Protein AF-A0AA50E009-F1 (afdb_monomer_lite)

Sequence (138 aa):
MLYPGGCGVAPDAVQAEARLFLPLSLEFLDSYTLPKQAIEDLPVGGISDLTYDRQRDVYYAVTDDRRSPRFYTMHLTIVPGQEGIGIAKAEIVGMTRLRTSGGETYDPQLLDPEGIALSPRQTLFISSEGVLSSQSPL

Radius of gyration: 26.04 Å; chains: 1; bounding box: 96×38×57 Å

Structure (mmCIF, N/CA/C/O backbone):
data_AF-A0AA50E009-F1
#
_entry.id   AF-A0AA50E009-F1
#
loop_
_atom_site.group_PDB
_atom_site.id
_atom_site.type_symbol
_atom_site.label_atom_id
_atom_site.label_alt_id
_atom_site.label_comp_id
_atom_site.label_asym_id
_atom_site.label_entity_id
_atom_site.label_seq_id
_atom_site.pdbx_PDB_ins_code
_atom_site.Cartn_x
_atom_site.Cartn_y
_atom_site.Cartn_z
_atom_site.occupancy
_atom_site.B_iso_or_equiv
_atom_site.auth_seq_id
_atom_site.auth_comp_id
_atom_site.auth_asym_id
_atom_site.auth_atom_id
_atom_site.pdbx_PDB_model_num
ATOM 1 N N . MET A 1 1 ? 78.676 -22.598 19.794 1.00 42.84 1 MET A N 1
ATOM 2 C CA . MET A 1 1 ? 77.729 -21.556 19.350 1.00 42.84 1 MET A CA 1
ATOM 3 C C . MET A 1 1 ? 76.967 -22.128 18.164 1.00 42.84 1 MET A C 1
ATOM 5 O O . MET A 1 1 ? 77.548 -22.268 17.100 1.00 42.84 1 MET A O 1
ATOM 9 N N . LEU A 1 2 ? 75.732 -22.579 18.388 1.00 34.97 2 LEU A N 1
ATOM 10 C CA . LEU A 1 2 ? 74.837 -23.136 17.370 1.00 34.97 2 LEU A CA 1
ATOM 11 C C . LEU A 1 2 ? 73.450 -22.536 17.636 1.00 34.97 2 LEU A C 1
ATOM 13 O O . LEU A 1 2 ? 72.905 -22.739 18.718 1.00 34.97 2 LEU A O 1
ATOM 17 N N . TYR A 1 3 ? 72.921 -21.773 16.683 1.00 39.34 3 TYR A N 1
ATOM 18 C CA . TYR A 1 3 ? 71.545 -21.277 16.688 1.00 39.34 3 TYR A CA 1
ATOM 19 C C . TYR A 1 3 ? 70.704 -22.196 15.795 1.00 39.34 3 TYR A C 1
ATOM 21 O O . TYR A 1 3 ? 70.990 -22.260 14.598 1.00 39.34 3 TYR A O 1
ATOM 29 N N . PRO A 1 4 ? 69.661 -22.875 16.298 1.00 45.50 4 PRO A N 1
ATOM 30 C CA . PRO A 1 4 ? 68.600 -23.362 15.440 1.00 45.50 4 PRO A CA 1
ATOM 31 C C . PRO A 1 4 ? 67.559 -22.246 15.298 1.00 45.50 4 PRO A C 1
ATOM 33 O O . PRO A 1 4 ? 66.864 -21.890 16.249 1.00 45.50 4 PRO A O 1
ATOM 36 N N . GLY A 1 5 ? 67.491 -21.662 14.102 1.00 46.62 5 GLY A N 1
ATOM 37 C CA . GLY A 1 5 ? 66.423 -20.752 13.707 1.00 46.62 5 GLY A CA 1
ATOM 38 C C . GLY A 1 5 ? 65.109 -21.516 13.576 1.00 46.62 5 GLY A C 1
ATOM 39 O O . GLY A 1 5 ? 64.949 -22.331 12.671 1.00 46.62 5 GLY A O 1
ATOM 40 N N . GLY A 1 6 ? 64.170 -21.250 14.482 1.00 43.12 6 GLY A N 1
ATOM 41 C CA . GLY A 1 6 ? 62.774 -21.638 14.322 1.00 43.12 6 GLY A CA 1
ATOM 42 C C . GLY A 1 6 ? 62.058 -20.584 13.486 1.00 43.12 6 GLY A C 1
ATOM 43 O O . GLY A 1 6 ? 61.791 -19.488 13.971 1.00 43.12 6 GLY A O 1
ATOM 44 N N . CYS A 1 7 ? 61.763 -20.902 12.227 1.00 47.38 7 CYS A N 1
ATOM 45 C CA . CYS A 1 7 ? 60.870 -20.101 11.398 1.00 47.38 7 CYS A CA 1
ATOM 46 C C . CYS A 1 7 ? 59.433 -20.399 11.852 1.00 47.38 7 CYS A C 1
ATOM 48 O O . CYS A 1 7 ? 58.813 -21.364 11.410 1.00 47.38 7 CYS A O 1
ATOM 50 N N . GLY A 1 8 ? 58.940 -19.629 12.821 1.00 46.69 8 GLY A N 1
ATOM 51 C CA . GLY A 1 8 ? 57.530 -19.637 13.185 1.00 46.69 8 GLY A CA 1
ATOM 52 C C . GLY A 1 8 ? 56.746 -18.932 12.089 1.00 46.69 8 GLY A C 1
ATOM 53 O O . GLY A 1 8 ? 56.732 -17.705 12.041 1.00 46.69 8 GLY A O 1
ATOM 54 N N . VAL A 1 9 ? 56.117 -19.695 11.198 1.00 54.75 9 VAL A N 1
ATOM 55 C CA . VAL A 1 9 ? 55.029 -19.175 10.366 1.00 54.75 9 VAL A CA 1
ATOM 56 C C . VAL A 1 9 ? 53.913 -18.817 11.340 1.00 54.75 9 VAL A C 1
ATOM 58 O O . VAL A 1 9 ? 53.290 -19.703 11.929 1.00 54.75 9 VAL A O 1
ATOM 61 N N . ALA A 1 10 ? 53.727 -17.522 11.597 1.00 58.09 10 ALA A N 1
ATOM 62 C CA . ALA A 1 10 ? 52.510 -17.058 12.240 1.00 58.09 10 ALA A CA 1
ATOM 63 C C . ALA A 1 10 ? 51.342 -17.579 11.387 1.00 58.09 10 ALA A C 1
ATOM 65 O O . ALA A 1 10 ? 51.428 -17.472 10.161 1.00 58.09 10 ALA A O 1
ATOM 66 N N . PRO A 1 11 ? 50.296 -18.185 11.976 1.00 54.22 11 PRO A N 1
ATOM 67 C CA . PRO A 1 11 ? 49.106 -18.480 11.199 1.00 54.22 11 PRO A CA 1
ATOM 68 C C . PRO A 1 11 ? 48.651 -17.156 10.593 1.00 54.22 11 PRO A C 1
ATOM 70 O O . PRO A 1 11 ? 48.516 -16.172 11.327 1.00 54.22 11 PRO A O 1
ATOM 73 N N . ASP A 1 12 ? 48.491 -17.125 9.267 1.00 56.31 12 ASP A N 1
ATOM 74 C CA . ASP A 1 12 ? 47.867 -16.001 8.582 1.00 56.31 12 ASP A CA 1
ATOM 75 C C . ASP A 1 12 ? 46.616 -15.662 9.380 1.00 56.31 12 ASP A C 1
ATOM 77 O O . ASP A 1 12 ? 45.743 -16.515 9.574 1.00 56.31 12 ASP A O 1
ATOM 81 N N . ALA A 1 13 ? 46.583 -14.456 9.947 1.00 58.25 13 ALA A N 1
ATOM 82 C CA . ALA A 1 13 ? 45.397 -13.974 10.618 1.00 58.25 13 ALA A CA 1
ATOM 83 C C . ALA A 1 13 ? 44.302 -14.036 9.559 1.00 58.25 13 ALA A C 1
ATOM 85 O O . ALA A 1 13 ? 44.323 -13.246 8.614 1.00 58.25 13 ALA A O 1
ATOM 86 N N . VAL A 1 14 ? 43.416 -15.031 9.668 1.00 57.31 14 VAL A N 1
ATOM 87 C CA . VAL A 1 14 ? 42.241 -15.140 8.814 1.00 57.31 14 VAL A CA 1
ATOM 88 C C . VAL A 1 14 ? 41.461 -13.874 9.094 1.00 57.31 14 VAL A C 1
ATOM 90 O O . VAL A 1 14 ? 40.808 -13.722 10.125 1.00 57.31 14 VAL A O 1
ATOM 93 N N . GLN A 1 15 ? 41.667 -12.924 8.195 1.00 58.91 15 GLN A N 1
ATOM 94 C CA . GLN A 1 15 ? 40.991 -11.659 8.113 1.00 58.91 15 GLN A CA 1
ATOM 95 C C . GLN A 1 15 ? 39.505 -11.962 8.268 1.00 58.91 15 GLN A C 1
ATOM 97 O O . GLN A 1 15 ? 38.947 -12.785 7.535 1.00 58.91 15 GLN A O 1
ATOM 102 N N . ALA A 1 16 ? 38.868 -11.355 9.274 1.00 53.66 16 ALA A N 1
ATOM 103 C CA . ALA A 1 16 ? 37.441 -11.525 9.508 1.00 53.66 16 ALA A CA 1
ATOM 104 C C . ALA A 1 16 ? 36.647 -11.181 8.237 1.00 53.66 16 ALA A C 1
ATOM 106 O O . ALA A 1 16 ? 35.496 -11.546 8.127 1.00 53.66 16 ALA A O 1
ATOM 107 N N . GLU A 1 17 ? 37.249 -10.501 7.261 1.00 52.31 17 GLU A N 1
ATOM 108 C CA . GLU A 1 17 ? 36.779 -10.247 5.899 1.00 52.31 17 GLU A CA 1
ATOM 109 C C . GLU A 1 17 ? 36.438 -11.514 5.089 1.00 52.31 17 GLU A C 1
ATOM 111 O O . GLU A 1 17 ? 35.629 -11.419 4.174 1.00 52.31 17 GLU A O 1
ATOM 116 N N . ALA A 1 18 ? 36.909 -12.711 5.470 1.00 55.28 18 ALA A N 1
ATOM 117 C CA . ALA A 1 18 ? 36.359 -13.990 4.983 1.00 55.28 18 ALA A CA 1
ATOM 118 C C . ALA A 1 18 ? 34.947 -14.302 5.556 1.00 55.28 18 ALA A C 1
ATOM 120 O O . ALA A 1 18 ? 34.471 -15.438 5.525 1.00 55.28 18 ALA A O 1
ATOM 121 N N . ARG A 1 19 ? 34.297 -13.271 6.117 1.00 58.91 19 ARG A N 1
ATOM 122 C CA . ARG A 1 19 ? 32.891 -13.103 6.503 1.00 58.91 19 ARG A CA 1
ATOM 123 C C . ARG A 1 19 ? 31.942 -13.849 5.555 1.00 58.91 19 ARG A C 1
ATOM 125 O O . ARG A 1 19 ? 31.605 -13.348 4.491 1.00 58.91 19 ARG A O 1
ATOM 132 N N . LEU A 1 20 ? 31.508 -15.039 5.970 1.00 68.12 20 LEU A N 1
ATOM 133 C CA . LEU A 1 20 ? 30.152 -15.426 6.428 1.00 68.12 20 LEU A CA 1
ATOM 134 C C . LEU A 1 20 ? 28.882 -14.779 5.818 1.00 68.12 20 LEU A C 1
ATOM 136 O O . LEU A 1 20 ? 27.785 -15.137 6.244 1.00 68.12 20 LEU A O 1
ATOM 140 N N . PHE A 1 21 ? 28.966 -13.870 4.850 1.00 73.31 21 PHE A N 1
ATOM 141 C CA . PHE A 1 21 ? 27.806 -13.259 4.209 1.00 73.31 21 PHE A CA 1
ATOM 142 C C . PHE A 1 21 ? 27.641 -13.800 2.792 1.00 73.31 21 PHE A C 1
ATOM 144 O O . PHE A 1 21 ? 28.600 -13.917 2.031 1.00 73.31 21 PHE A O 1
ATOM 151 N N . LEU A 1 22 ? 26.398 -14.134 2.442 1.00 83.62 22 LEU A N 1
ATOM 152 C CA . LEU A 1 22 ? 26.018 -14.412 1.061 1.00 83.62 22 LEU A CA 1
ATOM 153 C C . LEU A 1 22 ? 26.398 -13.195 0.192 1.00 83.62 22 LEU A C 1
ATOM 155 O O . LEU A 1 22 ? 26.193 -12.066 0.649 1.00 83.62 22 LEU A O 1
ATOM 159 N N . PRO A 1 23 ? 26.917 -13.386 -1.038 1.00 82.88 23 PRO A N 1
ATOM 160 C CA . PRO A 1 23 ? 27.176 -12.292 -1.971 1.00 82.88 23 PRO A CA 1
ATOM 161 C C . PRO A 1 23 ? 25.841 -11.744 -2.502 1.00 82.88 23 PRO A C 1
ATOM 163 O O . PRO A 1 23 ? 25.432 -12.028 -3.624 1.00 82.88 23 PRO A O 1
ATOM 166 N N . LEU A 1 24 ? 25.118 -11.019 -1.650 1.00 89.25 24 LEU A N 1
ATOM 167 C CA . LEU A 1 24 ? 23.843 -10.388 -1.962 1.00 89.25 24 LEU A CA 1
ATOM 168 C C . LEU A 1 24 ? 24.102 -9.005 -2.557 1.00 89.25 24 LEU A C 1
ATOM 170 O O . LEU A 1 24 ? 24.806 -8.187 -1.964 1.00 89.25 24 LEU A O 1
ATOM 174 N N . SER A 1 25 ? 23.496 -8.740 -3.707 1.00 89.75 25 SER A N 1
ATOM 175 C CA . SER A 1 25 ? 23.448 -7.423 -4.334 1.00 89.75 25 SER A CA 1
ATOM 176 C C . SER A 1 25 ? 21.996 -6.998 -4.527 1.00 89.75 25 SER A C 1
ATOM 178 O O . SER A 1 25 ? 21.124 -7.839 -4.745 1.00 89.75 25 SER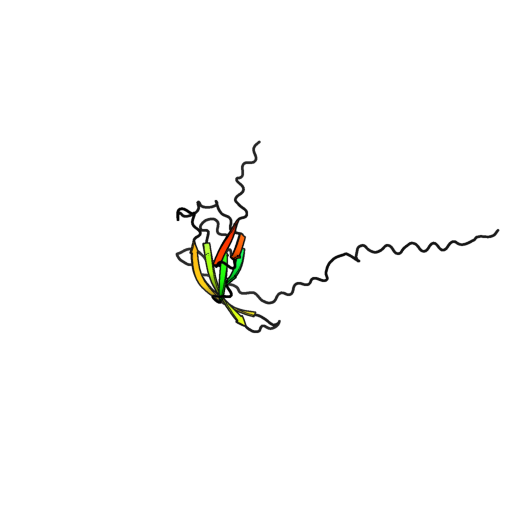 A O 1
ATOM 180 N N . LEU A 1 26 ? 21.747 -5.693 -4.459 1.00 90.81 26 LEU A N 1
ATOM 181 C CA . LEU A 1 26 ? 20.460 -5.083 -4.774 1.00 90.81 26 LEU A CA 1
ATOM 182 C C . LEU A 1 26 ? 20.619 -4.263 -6.054 1.00 90.81 26 LEU A C 1
ATOM 184 O O . LEU A 1 26 ? 21.541 -3.455 -6.150 1.00 90.81 26 LEU A O 1
ATOM 188 N N . GLU A 1 27 ? 19.720 -4.471 -7.007 1.00 89.19 27 GLU A N 1
ATOM 189 C CA . GLU A 1 27 ? 19.632 -3.707 -8.250 1.00 89.19 27 GLU A CA 1
ATOM 190 C C . GLU A 1 27 ? 18.320 -2.922 -8.237 1.00 89.19 27 GLU A C 1
ATOM 192 O O . GLU A 1 27 ? 17.259 -3.464 -7.916 1.00 89.19 27 GLU A O 1
ATOM 197 N N . PHE A 1 28 ? 18.403 -1.626 -8.518 1.00 90.88 28 PHE A N 1
ATOM 198 C CA . PHE A 1 28 ? 17.231 -0.769 -8.596 1.00 90.88 28 PHE A CA 1
ATOM 199 C C . PHE A 1 28 ? 16.669 -0.834 -10.015 1.00 90.88 28 PHE A C 1
ATOM 201 O O . PHE A 1 28 ? 17.324 -0.377 -10.940 1.00 90.88 28 PHE A O 1
ATOM 208 N N . LEU A 1 29 ? 15.459 -1.377 -10.174 1.00 92.00 29 LEU A N 1
ATOM 209 C CA . LEU A 1 29 ? 14.868 -1.578 -11.501 1.00 92.00 29 LEU A CA 1
ATOM 210 C C . LEU A 1 29 ? 14.167 -0.322 -12.036 1.00 92.00 29 LEU A C 1
ATOM 212 O O . LEU A 1 29 ? 14.416 0.087 -13.166 1.00 92.00 29 LEU A O 1
ATOM 216 N N . ASP A 1 30 ? 13.262 0.274 -11.248 1.00 94.12 30 ASP A N 1
ATOM 217 C CA . ASP A 1 30 ? 12.508 1.465 -11.653 1.00 94.12 30 ASP A CA 1
ATOM 218 C C . ASP A 1 30 ? 11.796 2.145 -10.465 1.00 94.12 30 ASP A C 1
ATOM 220 O O . ASP A 1 30 ? 11.647 1.567 -9.385 1.00 94.12 30 ASP A O 1
ATOM 224 N N . SER A 1 31 ? 11.292 3.363 -10.680 1.00 94.06 31 SER A N 1
ATOM 225 C CA . SER A 1 31 ? 10.391 4.072 -9.766 1.00 94.06 31 SER A CA 1
ATOM 226 C C . SER A 1 31 ? 9.281 4.794 -10.518 1.00 94.06 31 SER A C 1
ATOM 228 O O . SER A 1 31 ? 9.493 5.344 -11.595 1.00 94.06 31 SER A O 1
ATOM 230 N N . TYR A 1 32 ? 8.109 4.890 -9.893 1.00 94.88 32 TYR A N 1
ATOM 231 C CA . TYR A 1 32 ? 6.991 5.660 -10.423 1.00 94.88 32 TYR A CA 1
ATOM 232 C C . TYR A 1 32 ? 6.453 6.627 -9.370 1.00 94.88 32 TYR A C 1
ATOM 234 O O . TYR A 1 32 ? 6.090 6.220 -8.267 1.00 94.88 32 TYR A O 1
ATOM 242 N N . THR A 1 33 ? 6.357 7.912 -9.719 1.00 96.25 33 THR A N 1
ATOM 243 C CA . THR A 1 33 ? 5.711 8.920 -8.867 1.00 96.25 33 THR A CA 1
ATOM 244 C C . THR A 1 33 ? 4.244 9.049 -9.255 1.00 96.25 33 THR A C 1
ATOM 246 O O . THR A 1 33 ? 3.930 9.486 -10.363 1.00 96.25 33 THR A O 1
ATOM 249 N N . LEU A 1 34 ? 3.335 8.714 -8.335 1.00 96.44 34 LEU A N 1
ATOM 250 C CA . LEU A 1 34 ? 1.904 8.939 -8.541 1.00 96.44 34 LEU A CA 1
ATOM 251 C C . LEU A 1 34 ? 1.610 10.441 -8.730 1.00 96.44 34 LEU A C 1
ATOM 253 O O . LEU A 1 34 ? 2.099 11.264 -7.949 1.00 96.44 34 LEU A O 1
ATOM 257 N N . PRO A 1 35 ? 0.776 10.824 -9.714 1.00 95.94 35 PRO A N 1
ATOM 258 C CA . PRO A 1 35 ? 0.271 12.186 -9.812 1.00 95.94 35 PRO A CA 1
ATOM 259 C C . PRO A 1 35 ? -0.471 12.593 -8.536 1.00 95.94 35 PRO A C 1
ATOM 261 O O . PRO A 1 35 ? -1.152 11.777 -7.910 1.00 95.94 35 PRO A O 1
ATOM 264 N N . LYS A 1 36 ? -0.386 13.878 -8.174 1.00 96.31 36 LYS A N 1
ATOM 265 C CA . LYS A 1 36 ? -1.166 14.423 -7.056 1.00 96.31 36 LYS A CA 1
ATOM 266 C C . LYS A 1 36 ? -2.656 14.270 -7.350 1.00 96.31 36 LYS A C 1
ATOM 268 O O . LYS A 1 36 ? -3.141 14.778 -8.358 1.00 96.31 36 LYS A O 1
ATOM 273 N N . GLN A 1 37 ? -3.366 13.604 -6.450 1.00 96.88 37 GLN A N 1
ATOM 274 C CA . GLN A 1 37 ? -4.801 13.359 -6.549 1.00 96.88 37 GLN A CA 1
ATOM 275 C C . GLN A 1 37 ? -5.409 13.158 -5.157 1.00 96.88 37 GLN A C 1
ATOM 277 O O . GLN A 1 37 ? -4.690 12.950 -4.175 1.00 96.88 37 GLN A O 1
ATOM 282 N N . ALA A 1 38 ? -6.734 13.215 -5.083 1.00 97.00 38 ALA A N 1
ATOM 283 C CA . ALA A 1 38 ? -7.503 12.917 -3.885 1.00 97.00 38 ALA A CA 1
ATOM 284 C C . ALA A 1 38 ? -8.714 12.054 -4.251 1.00 97.00 38 ALA A C 1
ATOM 286 O O . ALA A 1 38 ? -9.261 12.182 -5.347 1.00 97.00 38 ALA A O 1
ATOM 287 N N . ILE A 1 39 ? -9.123 11.183 -3.332 1.00 96.88 39 ILE A N 1
ATOM 288 C CA . ILE A 1 39 ? -10.308 10.330 -3.459 1.00 96.88 39 ILE A CA 1
ATOM 289 C C . ILE A 1 39 ? -11.186 10.634 -2.254 1.00 96.88 39 ILE A C 1
ATOM 291 O O . ILE A 1 39 ? -10.735 10.486 -1.123 1.00 96.88 39 ILE A O 1
ATOM 295 N N . GLU A 1 40 ? -12.422 11.078 -2.491 1.00 95.25 40 GLU A N 1
ATOM 296 C CA . GLU A 1 40 ? -13.342 11.493 -1.418 1.00 95.25 40 GLU A CA 1
ATOM 297 C C . GLU A 1 40 ? -12.705 12.518 -0.456 1.00 95.25 40 GLU A C 1
ATOM 299 O O . GLU A 1 40 ? -12.708 12.332 0.760 1.00 95.25 40 GLU A O 1
ATOM 304 N N . ASP A 1 41 ? -12.085 13.561 -1.020 1.00 95.50 41 ASP A N 1
ATOM 305 C CA . ASP A 1 41 ? -11.369 14.638 -0.312 1.00 95.50 41 ASP A CA 1
ATOM 306 C C . ASP A 1 41 ? -10.160 14.196 0.536 1.00 95.50 41 ASP A C 1
ATOM 308 O O . ASP A 1 41 ? -9.514 15.020 1.185 1.00 95.50 41 ASP A O 1
ATOM 312 N N . LEU A 1 42 ? -9.788 12.914 0.485 1.00 95.44 42 LEU A N 1
ATOM 313 C CA . LEU A 1 42 ? -8.583 12.389 1.115 1.00 95.44 42 LEU A CA 1
ATOM 314 C C . LEU A 1 42 ? -7.425 12.406 0.111 1.00 95.44 42 LEU A C 1
ATOM 316 O O . LEU A 1 42 ? -7.512 11.739 -0.926 1.00 95.44 42 LEU A O 1
ATOM 320 N N . PRO A 1 43 ? -6.323 13.125 0.392 1.00 96.25 43 PRO A N 1
ATOM 321 C CA . PRO A 1 43 ? -5.135 13.073 -0.445 1.00 96.25 43 PRO A CA 1
ATOM 322 C C . PRO A 1 43 ? -4.604 11.645 -0.558 1.00 96.25 43 PRO A C 1
ATOM 324 O O . PRO A 1 43 ? -4.512 10.911 0.430 1.00 96.25 43 PRO A O 1
ATOM 327 N N . VAL A 1 44 ? -4.222 11.258 -1.768 1.00 96.88 44 VAL A N 1
ATOM 328 C CA . VAL A 1 44 ? -3.464 10.029 -1.987 1.00 96.88 44 VAL A CA 1
ATOM 329 C C . VAL A 1 44 ? -2.002 10.298 -1.647 1.00 96.88 44 VAL A C 1
ATOM 331 O O . VAL A 1 44 ? -1.398 11.235 -2.168 1.00 96.88 44 VAL A O 1
ATOM 334 N N . GLY A 1 45 ? -1.424 9.460 -0.795 1.00 93.94 45 GLY A N 1
ATOM 335 C CA . GLY A 1 45 ? -0.032 9.553 -0.371 1.00 93.94 45 GLY A CA 1
ATOM 336 C C . GLY A 1 45 ? 0.247 8.621 0.800 1.00 93.94 45 GLY A C 1
ATOM 337 O O . GLY A 1 45 ? -0.632 7.843 1.171 1.00 93.94 45 GLY A O 1
ATOM 338 N N . GLY A 1 46 ? 1.466 8.711 1.340 1.00 94.69 46 GLY A N 1
ATOM 339 C CA . GLY A 1 46 ? 1.861 7.970 2.538 1.00 94.69 46 GLY A CA 1
ATOM 340 C C . GLY A 1 46 ? 1.733 6.460 2.369 1.00 94.69 46 GLY A C 1
ATOM 341 O O . GLY A 1 46 ? 1.169 5.807 3.228 1.00 94.69 46 GLY A O 1
ATOM 342 N N . ILE A 1 47 ? 2.111 5.912 1.208 1.00 96.69 47 ILE A N 1
ATOM 343 C CA . ILE A 1 47 ? 2.051 4.461 0.981 1.00 96.69 47 ILE A CA 1
ATOM 344 C C . ILE A 1 47 ? 3.217 3.823 1.736 1.00 96.69 47 ILE A C 1
ATOM 346 O O . ILE A 1 47 ? 4.366 4.120 1.409 1.00 96.69 47 ILE A O 1
ATOM 350 N N . SER A 1 48 ? 2.915 2.961 2.705 1.00 96.81 48 SER A N 1
ATOM 351 C CA . SER A 1 48 ? 3.909 2.264 3.531 1.00 96.81 48 SER A CA 1
ATOM 352 C C . SER A 1 48 ? 4.228 0.857 3.018 1.00 96.81 48 SER A C 1
ATOM 354 O O . SER A 1 48 ? 5.381 0.440 3.063 1.00 96.81 48 SER A O 1
ATOM 356 N N . ASP A 1 49 ? 3.247 0.149 2.444 1.00 98.06 49 ASP A N 1
ATOM 357 C CA . ASP A 1 49 ? 3.448 -1.202 1.900 1.00 98.06 49 ASP A CA 1
ATOM 358 C C . ASP A 1 49 ? 2.464 -1.538 0.765 1.00 98.06 49 ASP A C 1
ATOM 360 O O . ASP A 1 49 ? 1.421 -0.891 0.602 1.00 98.06 49 ASP A O 1
ATOM 364 N N . LEU A 1 50 ? 2.791 -2.565 -0.028 1.00 97.75 50 LEU A N 1
ATOM 365 C CA . LEU A 1 50 ? 1.962 -3.082 -1.113 1.00 97.75 50 LEU A CA 1
ATOM 366 C C . LEU A 1 50 ? 2.016 -4.611 -1.234 1.00 97.75 50 LEU A C 1
ATOM 368 O O . LEU A 1 50 ? 3.050 -5.248 -1.064 1.00 97.75 50 LEU A O 1
ATOM 372 N N . THR A 1 51 ? 0.904 -5.210 -1.654 1.00 98.62 51 THR A N 1
ATOM 373 C CA . THR A 1 51 ? 0.812 -6.644 -1.963 1.00 98.62 51 THR A CA 1
ATOM 374 C C . THR A 1 51 ? 0.103 -6.874 -3.293 1.00 98.62 51 THR A C 1
ATOM 376 O O . THR A 1 51 ? -0.724 -6.065 -3.708 1.00 98.62 51 THR A O 1
ATOM 379 N N . TYR A 1 52 ? 0.425 -7.967 -3.984 1.00 98.12 52 TYR A N 1
ATOM 380 C CA . TYR A 1 52 ? -0.083 -8.255 -5.327 1.00 98.12 52 TYR A CA 1
ATOM 381 C C . TYR A 1 52 ? -1.105 -9.395 -5.319 1.00 98.12 52 TYR A C 1
ATOM 383 O O . TYR A 1 52 ? -0.817 -10.509 -4.878 1.00 98.12 52 TYR A O 1
ATOM 391 N N . ASP A 1 53 ? -2.287 -9.136 -5.872 1.00 98.12 53 ASP A N 1
ATOM 392 C CA . ASP A 1 53 ? -3.301 -10.140 -6.167 1.00 98.12 53 ASP A CA 1
ATOM 393 C C . ASP A 1 53 ? -3.176 -10.630 -7.611 1.00 98.12 53 ASP A C 1
ATOM 395 O O . ASP A 1 53 ? -3.749 -10.066 -8.544 1.00 98.12 53 ASP A O 1
ATOM 399 N N . ARG A 1 54 ? -2.475 -11.752 -7.786 1.00 96.25 54 ARG A N 1
ATOM 400 C CA . ARG A 1 54 ? -2.302 -12.411 -9.090 1.00 96.25 54 ARG A CA 1
ATOM 401 C C . ARG A 1 54 ? -3.605 -12.851 -9.752 1.00 96.25 54 ARG A C 1
ATOM 403 O O . ARG A 1 54 ? -3.618 -13.021 -10.965 1.00 96.25 54 ARG A O 1
ATOM 410 N N . GLN A 1 55 ? -4.669 -13.115 -8.990 1.00 96.44 55 GLN A N 1
ATOM 411 C CA . GLN A 1 55 ? -5.926 -13.598 -9.572 1.00 96.44 55 GLN A CA 1
ATOM 412 C C . GLN A 1 55 ? -6.707 -12.470 -10.244 1.00 96.44 55 GLN A C 1
ATOM 414 O O . GLN A 1 55 ? -7.419 -12.715 -11.215 1.00 96.44 55 GLN A O 1
ATOM 419 N N . ARG A 1 56 ? -6.579 -11.250 -9.717 1.00 96.94 56 ARG A N 1
ATOM 420 C CA . ARG A 1 56 ? -7.270 -10.053 -10.214 1.00 96.94 56 ARG A CA 1
ATOM 421 C C . ARG A 1 56 ? -6.358 -9.092 -10.971 1.00 96.94 56 ARG A C 1
ATOM 423 O O . ARG A 1 56 ? -6.856 -8.130 -11.541 1.00 96.94 56 ARG A O 1
ATOM 430 N N . ASP A 1 57 ? -5.057 -9.363 -10.967 1.00 97.38 57 ASP A N 1
ATOM 431 C CA . ASP A 1 57 ? -4.016 -8.509 -11.534 1.00 97.38 57 ASP A CA 1
ATOM 432 C C . ASP A 1 57 ? -4.064 -7.069 -10.990 1.00 97.38 57 ASP A C 1
ATOM 434 O O . ASP A 1 57 ? -4.022 -6.077 -11.721 1.00 97.38 57 ASP A O 1
ATOM 438 N N . VAL A 1 58 ? -4.196 -6.963 -9.665 1.00 98.31 58 VAL A N 1
ATOM 439 C CA . VAL A 1 58 ? -4.219 -5.690 -8.933 1.00 98.31 58 VAL A CA 1
ATOM 440 C C . VAL A 1 58 ? -3.242 -5.719 -7.776 1.00 98.31 58 VAL A C 1
ATOM 442 O O . VAL A 1 58 ? -2.924 -6.770 -7.224 1.00 98.31 58 VAL A O 1
ATOM 445 N N . TYR A 1 59 ? -2.816 -4.538 -7.366 1.00 98.50 59 TYR A N 1
ATOM 446 C CA . TYR A 1 59 ? -2.029 -4.321 -6.167 1.00 98.50 59 TYR A CA 1
ATOM 447 C C . TYR A 1 59 ? -2.913 -3.687 -5.098 1.00 98.50 59 TYR A C 1
ATOM 449 O O . TYR A 1 59 ? -3.731 -2.815 -5.395 1.00 98.50 59 TYR A O 1
ATOM 457 N N . TYR A 1 60 ? -2.737 -4.103 -3.852 1.00 98.69 60 TYR A N 1
ATOM 458 C CA . TYR A 1 60 ? -3.299 -3.422 -2.696 1.00 98.69 60 TYR A CA 1
ATOM 459 C C . TYR A 1 60 ? -2.185 -2.665 -1.995 1.00 98.69 60 TYR A C 1
ATOM 461 O O . TYR A 1 60 ? -1.201 -3.285 -1.608 1.00 98.69 60 TYR A O 1
ATOM 469 N N . ALA A 1 61 ? -2.337 -1.354 -1.838 1.00 98.50 61 ALA A N 1
ATOM 470 C CA . ALA A 1 61 ? -1.357 -0.494 -1.182 1.00 98.50 61 ALA A CA 1
ATOM 471 C C . ALA A 1 61 ? -1.974 0.132 0.065 1.00 98.50 61 ALA A C 1
ATOM 473 O O . ALA A 1 61 ? -3.053 0.720 -0.019 1.00 98.50 61 ALA A O 1
ATOM 474 N N . VAL A 1 62 ? -1.323 0.006 1.216 1.00 98.44 62 VAL A N 1
ATOM 475 C CA . VAL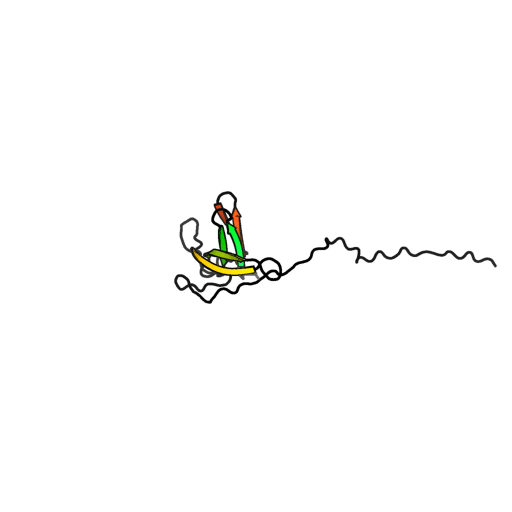 A 1 62 ? -1.811 0.582 2.477 1.00 98.44 62 VAL A CA 1
ATOM 476 C C . VAL A 1 62 ? -1.158 1.937 2.724 1.00 98.44 62 VAL A C 1
ATOM 478 O O . VAL A 1 62 ? -0.033 2.166 2.283 1.00 98.44 62 VAL A O 1
ATOM 481 N N . THR A 1 63 ? -1.886 2.848 3.375 1.00 97.12 63 THR A N 1
ATOM 482 C CA . THR A 1 63 ? -1.334 4.141 3.793 1.00 97.12 63 THR A CA 1
ATOM 483 C C . THR A 1 63 ? -1.068 4.217 5.291 1.00 97.12 63 THR A C 1
ATOM 485 O O . THR A 1 63 ? -1.885 3.742 6.081 1.00 97.12 63 THR A O 1
ATOM 488 N N . ASP A 1 64 ? 0.015 4.905 5.645 1.00 94.50 64 ASP A N 1
ATOM 489 C CA . ASP A 1 64 ? 0.395 5.331 6.995 1.00 94.50 64 ASP A CA 1
ATOM 490 C C . ASP A 1 64 ? -0.456 6.506 7.536 1.00 94.50 64 ASP A C 1
ATOM 492 O O . ASP A 1 64 ? -0.214 7.018 8.627 1.00 94.50 64 ASP A O 1
ATOM 496 N N . ASP A 1 65 ? -1.492 6.965 6.817 1.00 93.88 65 ASP A N 1
ATOM 497 C CA . ASP A 1 65 ? -2.369 8.045 7.283 1.00 93.88 65 ASP A CA 1
ATOM 498 C C . ASP A 1 65 ? -3.247 7.598 8.465 1.00 93.88 65 ASP A C 1
ATOM 500 O O . ASP A 1 65 ? -4.394 7.153 8.324 1.00 93.88 65 ASP A O 1
ATOM 504 N N . ARG A 1 66 ? -2.707 7.818 9.664 1.00 91.69 66 ARG A N 1
ATOM 505 C CA . ARG A 1 66 ? -3.308 7.510 10.969 1.00 91.69 66 ARG A CA 1
ATOM 506 C C . ARG A 1 66 ? -4.648 8.196 11.233 1.00 91.69 66 ARG A C 1
ATOM 508 O O . ARG A 1 66 ? -5.361 7.810 12.162 1.00 91.69 66 ARG A O 1
ATOM 515 N N . ARG A 1 67 ? -4.991 9.258 10.493 1.00 91.12 67 ARG A N 1
ATOM 516 C CA . ARG A 1 67 ? -6.258 9.991 10.676 1.00 91.12 67 ARG A CA 1
ATOM 517 C C . ARG A 1 67 ? -7.395 9.386 9.868 1.00 91.12 67 ARG A C 1
ATOM 519 O O . ARG A 1 67 ? -8.547 9.538 10.258 1.00 91.12 67 ARG A O 1
ATOM 526 N N . SER A 1 68 ? -7.087 8.718 8.760 1.00 92.69 68 SER A N 1
ATOM 527 C CA . SER A 1 68 ? -8.084 8.043 7.932 1.00 92.69 68 SER A CA 1
ATOM 528 C C . SER A 1 68 ? -7.523 6.740 7.342 1.00 92.69 68 SER A C 1
ATOM 530 O O . SER A 1 68 ? -7.338 6.654 6.122 1.00 92.69 68 SER A O 1
ATOM 532 N N . PRO A 1 69 ? -7.292 5.701 8.164 1.00 94.56 69 PRO A N 1
ATOM 533 C CA . PRO A 1 69 ? -6.664 4.468 7.704 1.00 94.56 69 PRO A CA 1
ATOM 534 C C . PRO A 1 69 ? -7.440 3.802 6.563 1.00 94.56 69 PRO A C 1
ATOM 536 O O . PRO A 1 69 ? -8.663 3.626 6.619 1.00 94.56 69 PRO A O 1
ATOM 539 N N . ARG A 1 70 ? -6.727 3.442 5.497 1.00 96.81 70 ARG A N 1
ATOM 540 C CA . ARG A 1 70 ? -7.301 2.921 4.251 1.00 96.81 70 ARG A CA 1
ATOM 541 C C . ARG A 1 70 ? -6.262 2.131 3.465 1.00 96.81 70 ARG A C 1
ATOM 543 O O . ARG A 1 70 ? -5.066 2.235 3.719 1.00 96.81 70 ARG A O 1
ATOM 550 N N . PHE A 1 71 ? -6.728 1.376 2.482 1.00 98.38 71 PHE A N 1
ATOM 551 C CA . PHE A 1 71 ? -5.882 0.845 1.423 1.00 98.38 71 PHE A CA 1
ATOM 552 C C . PHE A 1 71 ? -6.466 1.192 0.055 1.00 98.38 71 PHE A C 1
ATOM 554 O O . PHE A 1 71 ? -7.678 1.369 -0.108 1.00 98.38 71 PHE A O 1
ATOM 561 N N . TYR A 1 72 ? -5.595 1.291 -0.935 1.00 98.56 72 TYR A N 1
ATOM 562 C CA . TYR A 1 72 ? -5.929 1.530 -2.327 1.00 98.56 72 TYR A CA 1
ATOM 563 C C . TYR A 1 72 ? -5.878 0.217 -3.097 1.00 98.56 72 TYR A C 1
ATOM 565 O O . TYR A 1 72 ? -5.054 -0.646 -2.814 1.00 98.56 72 TYR A O 1
ATOM 573 N N . THR A 1 73 ? -6.754 0.073 -4.085 1.00 98.62 73 THR A N 1
ATOM 574 C CA . THR A 1 73 ? -6.614 -0.936 -5.140 1.00 98.62 73 THR A CA 1
ATOM 575 C C . THR A 1 73 ? -6.005 -0.252 -6.351 1.00 98.62 73 THR A C 1
ATOM 577 O O . THR A 1 73 ? -6.481 0.810 -6.756 1.00 98.62 73 THR A O 1
ATOM 580 N N . MET A 1 74 ? -4.951 -0.835 -6.910 1.00 98.25 74 MET A N 1
ATOM 581 C CA . MET A 1 74 ? -4.141 -0.225 -7.954 1.00 98.25 74 MET A CA 1
ATOM 582 C C . MET A 1 74 ? -3.898 -1.180 -9.119 1.00 98.25 74 MET A C 1
ATOM 584 O O . MET A 1 74 ? -3.739 -2.381 -8.915 1.00 98.25 74 MET A O 1
ATOM 588 N N . HIS A 1 75 ? -3.783 -0.633 -10.325 1.00 98.31 75 HIS A N 1
ATOM 589 C CA . HIS A 1 75 ? -3.167 -1.325 -11.454 1.00 98.31 75 HIS A CA 1
ATOM 590 C C . HIS A 1 75 ? -1.790 -0.728 -11.727 1.00 98.31 75 HIS A C 1
ATOM 592 O O . HIS A 1 75 ? -1.632 0.494 -11.758 1.00 98.31 75 HIS A O 1
ATOM 598 N N . LEU A 1 76 ? -0.807 -1.597 -11.956 1.00 97.38 76 LEU A N 1
ATOM 599 C CA . LEU A 1 76 ? 0.512 -1.213 -12.443 1.00 97.38 76 LEU A CA 1
ATOM 600 C C . LEU A 1 76 ? 0.687 -1.775 -13.851 1.00 97.38 76 LEU A C 1
ATOM 602 O O . LEU A 1 76 ? 0.568 -2.977 -14.066 1.00 97.38 76 LEU A O 1
ATOM 606 N N . THR A 1 77 ? 0.973 -0.908 -14.817 1.00 97.25 77 THR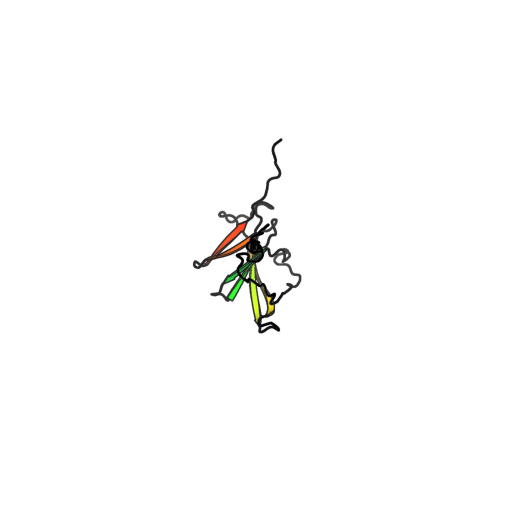 A N 1
ATOM 607 C CA . THR A 1 77 ? 1.363 -1.332 -16.163 1.00 97.25 77 THR A CA 1
ATOM 608 C C . THR A 1 77 ? 2.868 -1.534 -16.180 1.00 97.25 77 THR A C 1
ATOM 610 O O . THR A 1 77 ? 3.625 -0.562 -16.165 1.00 97.25 77 THR A O 1
ATOM 613 N N . ILE A 1 78 ? 3.289 -2.793 -16.208 1.00 95.38 78 ILE A N 1
ATOM 614 C CA . ILE A 1 78 ? 4.696 -3.183 -16.248 1.00 95.38 78 ILE A CA 1
ATOM 615 C C . ILE A 1 78 ? 5.107 -3.459 -17.697 1.00 95.38 78 ILE A C 1
ATOM 617 O O . ILE A 1 78 ? 4.412 -4.165 -18.426 1.00 95.38 78 ILE A O 1
ATOM 621 N N . VAL A 1 79 ? 6.234 -2.895 -18.120 1.00 95.62 79 VAL A N 1
ATOM 622 C CA . VAL A 1 79 ? 6.770 -3.001 -19.485 1.00 95.62 79 VAL A CA 1
ATOM 623 C C . VAL A 1 79 ? 8.258 -3.353 -19.448 1.00 95.62 79 VAL A C 1
ATOM 625 O O . VAL A 1 79 ? 8.886 -3.205 -18.402 1.00 95.62 79 VAL A O 1
ATOM 628 N N . PRO A 1 80 ? 8.862 -3.798 -20.562 1.00 94.50 80 PRO A N 1
ATOM 629 C CA . PRO A 1 80 ? 10.313 -3.893 -20.648 1.00 94.50 80 PRO A CA 1
ATOM 630 C C . PRO A 1 80 ? 10.979 -2.529 -20.401 1.00 94.50 80 PRO A C 1
ATOM 632 O O . PRO A 1 80 ? 10.642 -1.545 -21.061 1.00 94.50 80 PRO A O 1
ATOM 635 N N . GLY A 1 81 ? 11.903 -2.480 -19.440 1.00 84.12 81 GLY A N 1
ATOM 636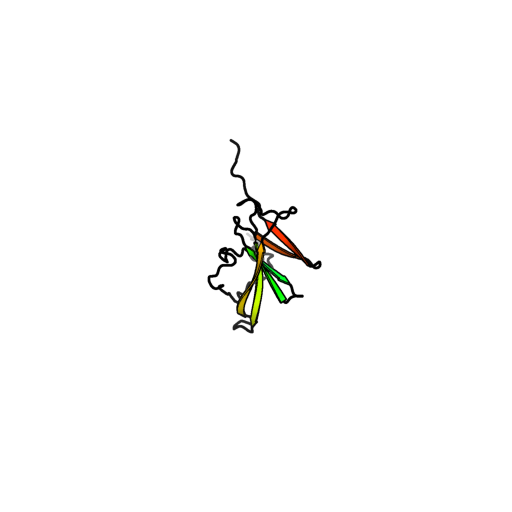 C CA . GLY A 1 81 ? 12.696 -1.295 -19.084 1.00 84.12 81 GLY A CA 1
ATOM 637 C C . GLY A 1 81 ? 14.130 -1.363 -19.620 1.00 84.12 81 GLY A C 1
ATOM 638 O O . GLY A 1 81 ? 14.524 -2.364 -20.218 1.00 84.12 81 GLY A O 1
ATOM 639 N N . GLN A 1 82 ? 14.930 -0.315 -19.384 1.00 79.62 82 GLN A N 1
ATOM 640 C CA . GLN A 1 82 ? 16.355 -0.302 -19.764 1.00 79.62 82 GLN A CA 1
ATOM 641 C C . GLN A 1 82 ? 17.145 -1.436 -19.089 1.00 79.62 82 GLN A C 1
ATOM 643 O O . GLN A 1 82 ? 17.974 -2.066 -19.740 1.00 79.62 82 GLN A O 1
ATOM 648 N N . GLU A 1 83 ? 16.823 -1.740 -17.828 1.00 81.19 83 GLU A N 1
ATOM 649 C CA . GLU A 1 83 ? 17.428 -2.818 -17.025 1.00 81.19 83 GLU A CA 1
ATOM 650 C C . GLU A 1 83 ? 16.492 -4.039 -16.895 1.00 81.19 83 GLU A C 1
ATOM 652 O O . GLU A 1 83 ? 16.558 -4.827 -15.959 1.00 81.19 83 GLU A O 1
ATOM 657 N N . GLY A 1 84 ? 15.584 -4.218 -17.861 1.00 86.12 84 GLY A N 1
ATOM 658 C CA . GLY A 1 84 ? 14.723 -5.397 -17.978 1.00 86.12 84 GLY A CA 1
ATOM 659 C C . GLY A 1 84 ? 13.248 -5.119 -17.709 1.00 86.12 84 GLY A C 1
ATOM 660 O O . GLY A 1 84 ? 12.416 -5.457 -18.548 1.00 86.12 84 GLY A O 1
ATOM 661 N N . ILE A 1 85 ? 12.899 -4.466 -16.599 1.00 91.25 85 ILE A N 1
ATOM 662 C CA . ILE A 1 85 ? 11.504 -4.199 -16.204 1.00 91.25 85 ILE A CA 1
ATOM 663 C C . ILE A 1 85 ? 11.342 -2.722 -15.829 1.00 91.25 85 ILE A C 1
ATOM 665 O O . ILE A 1 85 ? 12.206 -2.164 -15.168 1.00 91.25 85 ILE A O 1
ATOM 669 N N . GLY A 1 86 ? 10.232 -2.103 -16.237 1.00 95.12 86 GLY A N 1
ATOM 670 C CA . GLY A 1 86 ? 9.850 -0.743 -15.863 1.00 95.12 86 GLY A CA 1
ATOM 671 C C . GLY A 1 86 ? 8.348 -0.594 -15.606 1.00 95.12 86 GLY A C 1
ATOM 672 O O . GLY A 1 86 ? 7.535 -1.410 -16.047 1.00 95.12 86 GLY A O 1
ATOM 673 N N . ILE A 1 87 ? 7.973 0.462 -14.890 1.00 95.75 87 ILE A N 1
ATOM 674 C CA . ILE A 1 87 ? 6.604 0.834 -14.540 1.00 95.75 87 ILE A CA 1
ATOM 675 C C . ILE A 1 87 ? 6.162 1.946 -15.497 1.00 95.75 87 ILE A C 1
ATOM 677 O O . ILE A 1 87 ? 6.444 3.124 -15.294 1.00 95.75 87 ILE A O 1
ATOM 681 N N . ALA A 1 88 ? 5.413 1.593 -16.540 1.00 96.19 88 ALA A N 1
ATOM 682 C CA . ALA A 1 88 ? 4.882 2.580 -17.479 1.00 96.19 88 ALA A CA 1
ATOM 683 C C . ALA A 1 88 ? 3.796 3.461 -16.842 1.00 96.19 88 ALA A C 1
ATOM 685 O O . ALA A 1 88 ? 3.643 4.632 -17.198 1.00 96.19 88 ALA A O 1
ATOM 686 N N . LYS A 1 89 ? 3.000 2.887 -15.930 1.00 97.31 89 LYS A N 1
ATOM 687 C CA . LYS A 1 89 ? 1.870 3.577 -15.303 1.00 97.31 89 LYS A CA 1
ATOM 688 C C . LYS A 1 89 ? 1.479 2.928 -13.983 1.00 97.31 89 LYS A C 1
ATOM 690 O O . LYS A 1 89 ? 1.451 1.704 -13.894 1.00 97.31 89 LYS A O 1
ATOM 695 N N . ALA A 1 90 ? 1.104 3.744 -13.004 1.00 97.44 90 ALA A N 1
ATOM 696 C CA . ALA A 1 90 ? 0.434 3.306 -11.788 1.00 97.44 90 ALA A CA 1
ATOM 697 C C . ALA A 1 90 ? -0.887 4.062 -11.636 1.00 97.44 90 ALA A C 1
ATOM 699 O O . ALA A 1 90 ? -0.917 5.292 -11.699 1.00 97.44 90 ALA A O 1
ATOM 700 N N . GLU A 1 91 ? -1.978 3.331 -11.444 1.00 97.75 91 GLU A N 1
ATOM 701 C CA . GLU A 1 91 ? -3.328 3.887 -11.379 1.00 97.75 91 GLU A CA 1
ATOM 702 C C . GLU A 1 91 ? -4.037 3.396 -10.132 1.00 97.75 91 GLU A C 1
ATOM 704 O O . GLU A 1 91 ? -4.034 2.199 -9.857 1.00 97.75 91 GLU A O 1
ATOM 709 N N . ILE A 1 92 ? -4.686 4.303 -9.405 1.00 98.00 92 ILE A N 1
ATOM 710 C CA . ILE A 1 92 ? -5.592 3.926 -8.323 1.00 98.00 92 ILE A CA 1
ATOM 711 C C . ILE A 1 92 ? -6.975 3.730 -8.924 1.00 98.00 92 ILE A C 1
ATOM 713 O O . ILE A 1 92 ? -7.530 4.642 -9.530 1.00 98.00 92 ILE A O 1
ATOM 717 N N . VAL A 1 93 ? -7.528 2.537 -8.738 1.00 97.75 93 VAL A N 1
ATOM 718 C CA . VAL A 1 93 ? -8.848 2.148 -9.252 1.00 97.75 93 VAL A CA 1
ATOM 719 C C . VAL A 1 93 ? -9.879 1.919 -8.155 1.00 97.75 93 VAL A C 1
ATOM 721 O O . VAL A 1 93 ? -11.059 1.736 -8.442 1.00 97.75 93 VAL A O 1
ATOM 724 N N . GLY A 1 94 ? -9.462 1.963 -6.891 1.00 97.88 94 GLY A N 1
ATOM 725 C CA . GLY A 1 94 ? -10.370 1.888 -5.756 1.00 97.88 94 GLY A CA 1
ATOM 726 C C . GLY A 1 94 ? -9.711 2.294 -4.446 1.00 97.88 94 GLY A C 1
ATOM 727 O O . GLY A 1 94 ? -8.487 2.316 -4.323 1.00 97.88 94 GLY A O 1
ATOM 728 N N . MET A 1 95 ? -10.541 2.585 -3.451 1.00 98.12 95 MET A N 1
ATOM 729 C CA . MET A 1 95 ? -10.130 2.898 -2.087 1.00 98.12 95 MET A CA 1
ATOM 730 C C . MET A 1 95 ? -11.072 2.188 -1.118 1.00 98.12 95 MET A C 1
ATOM 732 O O . MET A 1 95 ? -12.288 2.237 -1.281 1.00 98.12 95 MET A O 1
ATOM 736 N N . THR A 1 96 ? -10.514 1.547 -0.094 1.00 97.50 96 THR A N 1
ATOM 737 C CA . THR A 1 96 ? -11.279 0.909 0.980 1.00 97.50 96 THR A CA 1
ATOM 738 C C . THR A 1 96 ? -10.803 1.442 2.322 1.00 97.50 96 THR A C 1
ATOM 740 O O . THR A 1 96 ? -9.627 1.327 2.665 1.00 97.50 96 THR A O 1
ATOM 743 N N . ARG A 1 97 ? -11.719 2.028 3.099 1.00 96.06 97 ARG A N 1
ATOM 744 C CA . ARG A 1 97 ? -11.431 2.470 4.471 1.00 96.06 97 ARG A CA 1
ATOM 745 C C . ARG A 1 97 ? -11.376 1.279 5.415 1.00 96.06 97 ARG A C 1
ATOM 747 O O . ARG A 1 97 ? -12.220 0.387 5.325 1.00 96.06 97 ARG A O 1
ATOM 754 N N . LEU A 1 98 ? -10.428 1.305 6.344 1.00 95.00 98 LEU A N 1
ATOM 755 C CA . LEU A 1 98 ? -10.375 0.324 7.418 1.00 95.00 98 LEU A CA 1
ATOM 756 C C . LEU A 1 98 ? -11.451 0.653 8.448 1.00 95.00 98 LEU A C 1
ATOM 758 O O . LEU A 1 98 ? -11.653 1.810 8.819 1.00 95.00 98 LEU A O 1
ATOM 762 N N . ARG A 1 99 ? -12.162 -0.381 8.888 1.00 93.81 99 ARG A N 1
ATOM 763 C CA . ARG A 1 99 ? -13.256 -0.280 9.851 1.00 93.81 99 ARG A CA 1
ATOM 764 C C . ARG A 1 99 ? -13.081 -1.330 10.932 1.00 93.81 99 ARG A C 1
ATOM 766 O O . ARG A 1 99 ? -12.494 -2.383 10.687 1.00 93.81 99 ARG A O 1
ATOM 773 N N . THR A 1 100 ? -13.607 -1.037 12.112 1.00 90.88 100 THR A N 1
ATOM 774 C CA . THR A 1 100 ? -13.674 -2.003 13.207 1.00 90.88 100 THR A CA 1
ATOM 775 C C . THR A 1 100 ? -14.580 -3.177 12.826 1.00 90.88 100 THR A C 1
ATOM 777 O O . THR A 1 100 ? -15.337 -3.117 11.854 1.00 90.88 100 THR A O 1
ATOM 780 N N . SER A 1 101 ? -14.566 -4.245 13.625 1.00 90.38 101 SER A N 1
ATOM 781 C CA . SER A 1 101 ? -15.493 -5.372 13.448 1.00 90.38 101 SER A CA 1
ATOM 782 C C . SER A 1 101 ? -16.970 -4.964 13.534 1.00 90.38 101 SER A C 1
ATOM 784 O O . SER A 1 101 ? -17.816 -5.641 12.956 1.00 90.38 101 SER A O 1
ATOM 786 N N . GLY A 1 102 ? -17.280 -3.852 14.213 1.00 92.56 102 GLY A N 1
ATOM 787 C CA . GLY A 1 102 ? -18.621 -3.263 14.268 1.00 92.56 102 GLY A CA 1
ATOM 788 C C . GLY A 1 102 ? -19.002 -2.439 13.033 1.00 92.56 102 GLY A C 1
ATOM 789 O O . GLY A 1 102 ? -20.146 -2.018 12.925 1.00 92.56 102 GLY A O 1
ATOM 790 N N . GLY A 1 103 ? -18.073 -2.209 12.097 1.00 92.31 103 GLY A N 1
ATOM 791 C CA . GLY A 1 103 ? -18.295 -1.391 10.899 1.00 92.31 103 GLY A CA 1
ATOM 792 C C . GLY A 1 103 ? -18.034 0.107 11.087 1.00 92.31 103 GLY A C 1
ATOM 793 O O . GLY A 1 103 ? -18.182 0.868 10.124 1.00 92.31 103 GLY A O 1
ATOM 794 N N . GLU A 1 104 ? -17.607 0.509 12.284 1.00 92.69 104 GLU A N 1
ATOM 795 C CA . GLU A 1 104 ? -17.274 1.891 12.639 1.00 92.69 104 GLU A CA 1
ATOM 796 C C . GLU A 1 104 ? -15.884 2.292 12.139 1.00 92.69 104 GLU A C 1
ATOM 798 O O . GLU A 1 104 ? -15.013 1.447 11.912 1.00 92.69 104 GLU A O 1
ATOM 803 N N . THR A 1 105 ? -15.652 3.595 11.995 1.00 89.81 105 THR A N 1
ATOM 804 C CA . THR A 1 105 ? -14.311 4.133 11.737 1.00 89.81 105 THR A CA 1
ATOM 805 C C . THR A 1 105 ? -13.408 3.950 12.953 1.00 89.81 105 THR A C 1
ATOM 807 O O . THR A 1 105 ? -13.870 4.027 14.088 1.00 89.81 105 THR A O 1
ATOM 810 N N . TYR A 1 106 ? -12.113 3.743 12.721 1.00 89.31 106 TYR A N 1
ATOM 811 C CA . TYR A 1 106 ? -11.125 3.796 13.797 1.00 89.31 106 TYR A CA 1
ATOM 812 C C . TYR A 1 106 ? -10.997 5.219 14.344 1.00 89.31 106 TYR A C 1
ATOM 814 O O . TYR A 1 106 ? -11.049 6.183 13.575 1.00 89.31 106 TYR A O 1
ATOM 822 N N . ASP A 1 107 ? -10.779 5.338 15.655 1.00 86.38 107 ASP A N 1
ATOM 823 C CA . ASP A 1 107 ? -10.417 6.617 16.256 1.00 86.38 107 ASP A CA 1
ATOM 824 C C . ASP A 1 107 ? -9.122 7.148 15.621 1.00 86.38 107 ASP A C 1
ATOM 826 O O . ASP A 1 107 ? -8.188 6.368 15.369 1.00 86.38 107 ASP A O 1
ATOM 830 N N . PRO A 1 108 ? -9.029 8.466 15.364 1.00 80.44 108 PRO A N 1
ATOM 831 C CA . PRO A 1 108 ? -7.816 9.050 14.818 1.00 80.44 108 PRO A CA 1
ATOM 832 C C . PRO A 1 108 ? -6.616 8.697 15.692 1.00 80.44 108 PRO A C 1
ATOM 834 O O . PRO A 1 108 ? -6.685 8.818 16.913 1.00 80.44 108 PRO A O 1
ATOM 837 N N . GLN A 1 109 ? -5.496 8.333 15.067 1.00 81.44 109 GLN A N 1
ATOM 838 C CA . GLN A 1 109 ? -4.252 7.990 15.763 1.00 81.44 109 GLN A CA 1
ATOM 839 C C . GLN A 1 109 ? -4.315 6.711 16.606 1.00 81.44 109 GLN A C 1
ATOM 841 O O . GLN A 1 109 ? -3.408 6.520 17.404 1.00 81.44 109 GLN A O 1
ATOM 846 N N . LEU A 1 110 ? -5.317 5.842 16.450 1.00 85.94 110 LEU A N 1
ATOM 847 C CA . LEU A 1 110 ? -5.307 4.514 17.079 1.00 85.94 110 LEU A CA 1
ATOM 848 C C . LEU A 1 110 ? -4.521 3.487 16.255 1.00 85.94 110 LEU A C 1
ATOM 850 O O . LEU A 1 110 ? -3.916 2.571 16.808 1.00 85.94 110 LEU A O 1
ATOM 854 N N . LEU A 1 111 ? -4.553 3.637 14.932 1.00 89.25 111 LEU A N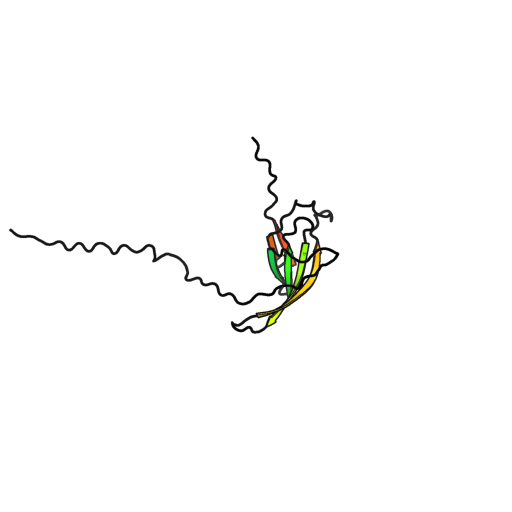 1
ATOM 855 C CA . LEU A 1 111 ? -3.914 2.735 13.985 1.00 89.25 111 LEU A CA 1
ATOM 856 C C . LEU A 1 111 ? -2.779 3.460 13.265 1.00 89.25 111 LEU A C 1
ATOM 858 O O . LEU A 1 111 ? -2.922 4.628 12.902 1.00 89.25 111 LEU A O 1
ATOM 862 N N . ASP A 1 112 ? -1.687 2.738 13.055 1.00 92.62 112 ASP A N 1
ATOM 863 C CA . ASP A 1 112 ? -0.497 3.167 12.320 1.00 92.62 112 ASP A CA 1
ATOM 864 C C . ASP A 1 112 ? -0.118 2.079 11.302 1.00 92.62 112 ASP A C 1
ATOM 866 O O . ASP A 1 112 ? 0.629 1.166 11.664 1.00 92.62 112 ASP A O 1
ATOM 870 N N . PRO A 1 113 ? -0.796 2.009 10.136 1.00 95.06 113 PRO A N 1
ATOM 871 C CA . PRO A 1 113 ? -0.636 0.896 9.204 1.00 95.06 113 PRO A CA 1
ATOM 872 C C . PRO A 1 113 ? 0.712 0.928 8.480 1.00 95.06 113 PRO A C 1
ATOM 874 O O . PRO A 1 113 ? 1.021 1.887 7.779 1.00 95.06 113 PRO A O 1
ATOM 877 N N . GLU A 1 114 ? 1.452 -0.175 8.562 1.00 96.00 114 GLU A N 1
ATOM 878 C CA . GLU A 1 114 ? 2.807 -0.269 7.986 1.00 96.00 114 GLU A CA 1
ATOM 879 C C . GLU A 1 114 ? 3.016 -1.484 7.087 1.00 96.00 114 GLU A C 1
ATOM 881 O O . GLU A 1 114 ? 3.985 -1.550 6.342 1.00 96.00 114 GLU A O 1
ATOM 886 N N . GLY A 1 115 ? 2.120 -2.470 7.140 1.00 97.12 115 GLY A N 1
ATOM 887 C CA . GLY A 1 115 ? 2.244 -3.671 6.320 1.00 97.12 115 GLY A CA 1
ATOM 888 C C . GLY A 1 115 ? 0.901 -4.163 5.817 1.00 97.12 115 GLY A C 1
ATOM 889 O O . GLY A 1 115 ? -0.116 -4.020 6.500 1.00 97.12 115 GLY A O 1
ATOM 890 N N . ILE A 1 116 ? 0.893 -4.766 4.631 1.00 98.50 116 ILE A N 1
ATOM 891 C CA . ILE A 1 116 ? -0.279 -5.375 4.009 1.00 98.50 116 ILE A CA 1
ATOM 892 C C . ILE A 1 116 ? 0.100 -6.673 3.294 1.00 98.50 116 ILE A C 1
ATOM 894 O O . ILE A 1 116 ? 0.993 -6.724 2.459 1.00 98.50 116 ILE A O 1
ATOM 898 N N . ALA A 1 117 ? -0.626 -7.752 3.581 1.00 98.50 117 ALA A N 1
ATOM 899 C CA . ALA A 1 117 ? -0.405 -9.048 2.950 1.00 98.50 117 ALA A CA 1
ATOM 900 C C . ALA A 1 117 ? -1.723 -9.699 2.531 1.00 98.50 117 ALA A C 1
ATOM 902 O O . ALA A 1 117 ? -2.672 -9.782 3.313 1.00 98.50 117 ALA A O 1
ATOM 903 N N . LEU A 1 118 ? -1.770 -10.218 1.303 1.00 98.62 118 LEU A N 1
ATOM 904 C CA . LEU A 1 118 ? -2.885 -11.024 0.818 1.00 98.62 118 LEU A CA 1
ATOM 905 C C . LEU A 1 118 ? -2.626 -12.510 1.081 1.00 98.62 118 LEU A C 1
ATOM 907 O O . LEU A 1 118 ? -1.628 -13.077 0.644 1.00 98.62 118 LEU A O 1
ATOM 911 N N . SER A 1 119 ? -3.558 -13.169 1.763 1.00 97.94 119 SER A N 1
ATOM 912 C CA . SER A 1 119 ? -3.509 -14.622 1.947 1.00 97.94 119 SER A CA 1
ATOM 913 C C . SER A 1 119 ? -4.139 -15.390 0.776 1.00 97.94 119 SER A C 1
ATOM 915 O O . SER A 1 119 ? -5.029 -14.865 0.102 1.00 97.94 119 SER A O 1
ATOM 917 N N . PRO A 1 120 ? -3.810 -16.687 0.597 1.00 96.25 120 PRO A N 1
ATOM 918 C CA . PRO A 1 120 ? -4.435 -17.534 -0.427 1.00 96.25 120 PRO A CA 1
ATOM 919 C C . PRO A 1 120 ? -5.964 -17.656 -0.326 1.00 96.25 120 PRO A C 1
ATOM 921 O O . PRO A 1 120 ? -6.616 -18.039 -1.292 1.00 96.25 120 PRO A O 1
ATOM 924 N N . ARG A 1 121 ? -6.551 -17.336 0.837 1.00 97.00 121 ARG A N 1
ATOM 925 C CA . ARG A 1 121 ? -8.006 -17.320 1.062 1.00 97.00 121 ARG A CA 1
ATOM 926 C C . ARG A 1 121 ? -8.659 -15.980 0.709 1.00 97.00 121 ARG A C 1
ATOM 928 O O . ARG A 1 121 ? -9.792 -15.745 1.114 1.00 97.00 121 ARG A O 1
ATOM 935 N N . GLN A 1 122 ? -7.960 -15.105 -0.016 1.00 96.69 122 GLN A N 1
ATOM 936 C CA . GLN A 1 122 ? -8.465 -13.789 -0.414 1.00 96.69 122 GLN A CA 1
ATOM 937 C C . GLN A 1 122 ? -8.822 -12.900 0.789 1.00 96.69 122 GLN A C 1
ATOM 939 O O . GLN A 1 122 ? -9.821 -12.188 0.802 1.00 96.69 122 GLN A O 1
ATOM 944 N N . THR A 1 123 ? -7.987 -12.967 1.829 1.00 97.38 123 THR A N 1
ATOM 945 C CA . THR A 1 123 ? -8.082 -12.117 3.024 1.00 97.38 123 THR A CA 1
ATOM 946 C C . THR A 1 123 ? -6.840 -11.248 3.124 1.00 97.38 123 THR A C 1
ATOM 948 O O . THR A 1 123 ? -5.731 -11.791 3.088 1.00 97.38 123 THR A O 1
ATOM 951 N N . LEU A 1 124 ? -7.042 -9.937 3.265 1.00 98.06 124 LEU A N 1
ATOM 952 C CA . LEU A 1 124 ? -5.987 -8.973 3.557 1.00 98.06 124 LEU A CA 1
ATOM 953 C C . LEU A 1 124 ? -5.704 -8.943 5.059 1.00 98.06 124 LEU A C 1
ATOM 955 O O . LEU A 1 124 ? -6.620 -8.811 5.869 1.00 98.06 124 LEU A O 1
ATOM 959 N N . PHE A 1 125 ? -4.429 -9.048 5.410 1.00 97.81 125 PHE A N 1
ATOM 960 C CA . PHE A 1 125 ? -3.905 -8.820 6.749 1.00 97.81 125 PHE A CA 1
ATOM 961 C C . PHE A 1 125 ? -3.134 -7.512 6.729 1.00 97.81 125 PHE A C 1
ATOM 963 O O . PHE A 1 125 ? -2.279 -7.329 5.867 1.00 97.81 125 PHE A O 1
ATOM 970 N N . ILE A 1 126 ? -3.449 -6.614 7.658 1.00 97.06 126 ILE A N 1
ATOM 971 C CA . ILE A 1 126 ? -2.785 -5.318 7.781 1.00 97.06 126 ILE A CA 1
ATOM 972 C C . ILE A 1 126 ? -2.148 -5.257 9.161 1.00 97.06 126 ILE A C 1
ATOM 974 O O . ILE A 1 126 ? -2.831 -5.476 10.165 1.00 97.06 126 ILE A O 1
ATOM 978 N N . SER A 1 127 ? -0.844 -5.004 9.204 1.00 95.56 127 SER A N 1
ATOM 979 C CA . SER A 1 127 ? -0.108 -4.799 10.448 1.00 95.56 127 SER A CA 1
ATOM 980 C C . SER A 1 127 ? -0.039 -3.322 10.793 1.00 95.56 127 SER A C 1
ATOM 982 O O . SER A 1 127 ? -0.018 -2.459 9.915 1.00 95.56 127 SER A O 1
ATOM 984 N N . SER A 1 128 ? 0.035 -3.049 12.090 1.00 92.44 128 SER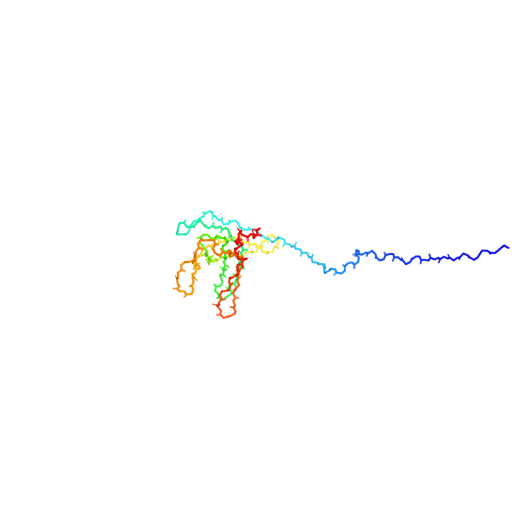 A N 1
ATOM 985 C CA . SER A 1 128 ? 0.286 -1.717 12.609 1.00 92.44 128 SER A CA 1
ATOM 986 C C . SER A 1 128 ? 1.386 -1.766 13.657 1.00 92.44 128 SER A C 1
ATOM 988 O O . SER A 1 128 ? 1.406 -2.696 14.464 1.00 92.44 128 SER A O 1
ATOM 990 N N . GLU A 1 129 ? 2.260 -0.759 13.672 1.00 88.00 129 GLU A N 1
ATOM 991 C CA . GLU A 1 129 ? 3.269 -0.579 14.730 1.00 88.00 129 GLU A CA 1
ATOM 992 C C . GLU A 1 129 ? 2.644 -0.257 16.097 1.00 88.00 129 GLU A C 1
ATOM 994 O O . GLU A 1 129 ? 3.303 -0.310 17.137 1.00 88.00 129 GLU A O 1
ATOM 999 N N . GLY A 1 130 ? 1.335 0.005 16.110 1.00 79.56 130 GLY A N 1
ATOM 1000 C CA . GLY A 1 130 ? 0.633 0.499 17.273 1.00 79.56 130 GLY A CA 1
ATOM 1001 C C . GLY A 1 130 ? 0.985 1.956 17.530 1.00 79.56 130 GLY A C 1
ATOM 1002 O O . GLY A 1 130 ? 1.730 2.600 16.799 1.00 79.56 130 GLY A O 1
ATOM 1003 N N . VAL A 1 131 ? 0.398 2.503 18.585 1.00 76.75 131 VAL A N 1
ATOM 1004 C CA . VAL A 1 131 ? 0.595 3.904 18.932 1.00 76.75 131 VAL A CA 1
ATOM 1005 C C . VAL A 1 131 ? 1.118 3.961 20.344 1.00 76.75 131 VAL A C 1
ATOM 1007 O O . VAL A 1 131 ? 0.430 3.583 21.291 1.00 76.75 131 VAL A O 1
ATOM 1010 N N . LEU A 1 132 ? 2.363 4.416 20.482 1.00 71.06 132 LEU A N 1
ATOM 1011 C CA . LEU A 1 132 ? 2.945 4.675 21.788 1.00 71.06 132 LEU A CA 1
ATOM 1012 C C . LEU A 1 132 ? 2.131 5.786 22.455 1.00 71.06 132 LEU A C 1
ATOM 1014 O O . LEU A 1 132 ? 2.200 6.950 22.060 1.00 71.06 132 LEU A O 1
ATOM 1018 N N . SER A 1 133 ? 1.364 5.441 23.488 1.00 64.88 133 SER A N 1
ATOM 1019 C CA . SER A 1 133 ? 0.883 6.448 24.423 1.00 64.88 133 SER A CA 1
ATOM 1020 C C . SER A 1 133 ? 2.105 7.002 25.148 1.00 64.88 133 SER A C 1
ATOM 1022 O O . SER A 1 133 ? 2.766 6.278 25.894 1.00 64.88 133 SER A O 1
ATOM 1024 N N . SER A 1 134 ? 2.424 8.277 24.943 1.00 54.03 134 SER A N 1
ATOM 1025 C CA . SER A 1 134 ? 3.417 8.985 25.745 1.00 54.03 134 SER A CA 1
ATOM 1026 C C . SER A 1 134 ? 2.899 9.160 27.177 1.00 54.03 134 SER A C 1
ATOM 1028 O O . SER A 1 134 ? 2.400 10.218 27.548 1.00 54.03 134 SER A O 1
ATOM 1030 N N . GLN A 1 135 ? 3.003 8.104 27.977 1.00 40.97 135 GLN A N 1
ATOM 1031 C CA . GLN A 1 135 ? 3.073 8.165 29.430 1.00 40.97 135 GLN A CA 1
ATOM 1032 C C . GLN A 1 135 ? 4.158 7.189 29.875 1.00 40.97 135 GLN A C 1
ATOM 1034 O O . GLN A 1 135 ? 3.894 6.029 30.178 1.00 40.97 135 GLN A O 1
ATOM 1039 N N . SER A 1 136 ? 5.398 7.675 29.914 1.00 34.28 136 SER A N 1
ATOM 1040 C CA . SER A 1 136 ? 6.357 7.136 30.872 1.00 34.28 136 SER A CA 1
ATOM 1041 C C . SER A 1 136 ? 5.894 7.606 32.253 1.00 34.28 136 SER A C 1
ATOM 1043 O O . SER A 1 136 ? 5.844 8.821 32.463 1.00 34.28 136 SER A O 1
ATOM 1045 N N . PRO A 1 137 ? 5.516 6.712 33.180 1.00 42.03 137 PRO A N 1
ATOM 1046 C CA . PRO A 1 137 ? 5.306 7.113 34.560 1.00 42.03 137 PRO A CA 1
ATOM 1047 C C . PRO A 1 137 ? 6.654 7.547 35.151 1.00 42.03 137 PRO A C 1
ATOM 1049 O O . PRO A 1 137 ? 7.626 6.789 35.113 1.00 42.03 137 PRO A O 1
ATOM 1052 N N . LEU A 1 138 ? 6.704 8.774 35.667 1.00 40.59 138 LEU A N 1
ATOM 1053 C CA . LEU A 1 138 ? 7.577 9.134 36.782 1.00 40.59 138 LEU A CA 1
ATOM 1054 C C . LEU A 1 138 ? 6.722 9.158 38.046 1.00 40.59 138 LEU A C 1
ATOM 1056 O O . LEU A 1 138 ? 5.590 9.689 37.960 1.00 40.59 138 LEU A O 1
#

Secondary structure (DSSP, 8-state):
---------------GGG--------------PPPS-EETTEEP--EEEEEEETTTTEEEEEE--TTS-EEEEEEEEEE--TTS-EEEEEEEEEEEE-B-TTSPBPPTTS--EEEEEE-TTS-EEEEE----------

Foldseek 3Di:
DDDDDDPPPDPDPPPCVVDDDDPDDDDDFEDDDDPFDADPNHTDDQFQEWDADPVVQWIWTWHQQQQWTKIFIKHWDWDQDPNGIYTPDIDTPDMGTDADPVRHHDHRQQFGWRYWYADPVRDIDTDGPGHDDPDPDD

pLDDT: mean 85.52, std 18.11, range [34.28, 98.69]